Protein AF-A0A3G8EV12-F1 (afdb_monomer)

Structure (mmCIF, N/CA/C/O backbone):
data_AF-A0A3G8EV12-F1
#
_entry.id   AF-A0A3G8EV12-F1
#
loop_
_atom_site.group_PDB
_atom_site.id
_atom_site.type_symbol
_atom_site.label_atom_id
_atom_site.label_alt_id
_atom_site.label_comp_id
_atom_site.label_asym_id
_atom_site.label_entity_id
_atom_site.label_seq_id
_atom_site.pdbx_PDB_ins_code
_atom_site.Cartn_x
_atom_site.Cartn_y
_atom_site.Cartn_z
_atom_site.occupancy
_atom_site.B_iso_or_equiv
_atom_site.auth_seq_id
_atom_site.auth_comp_id
_atom_site.auth_asym_id
_atom_site.auth_atom_id
_atom_site.pdbx_PDB_model_num
ATOM 1 N N . MET A 1 1 ? -2.021 7.045 19.779 1.00 65.44 1 MET A N 1
ATOM 2 C CA . MET A 1 1 ? -0.862 7.170 18.863 1.00 65.44 1 MET A CA 1
ATOM 3 C C . MET A 1 1 ? -0.266 8.556 19.009 1.00 65.44 1 MET A C 1
ATOM 5 O O . MET A 1 1 ? -1.022 9.513 19.123 1.00 65.44 1 MET A O 1
ATOM 9 N N . LYS A 1 2 ? 1.063 8.676 19.033 1.00 79.44 2 LYS A N 1
ATOM 10 C CA . LYS A 1 2 ? 1.728 9.985 19.003 1.00 79.44 2 LYS A CA 1
ATOM 11 C C . LYS A 1 2 ? 1.578 10.593 17.603 1.00 79.44 2 LYS A C 1
ATOM 13 O O . LYS A 1 2 ? 1.595 9.859 16.620 1.00 79.44 2 LYS A O 1
ATOM 18 N N . LYS A 1 3 ? 1.468 11.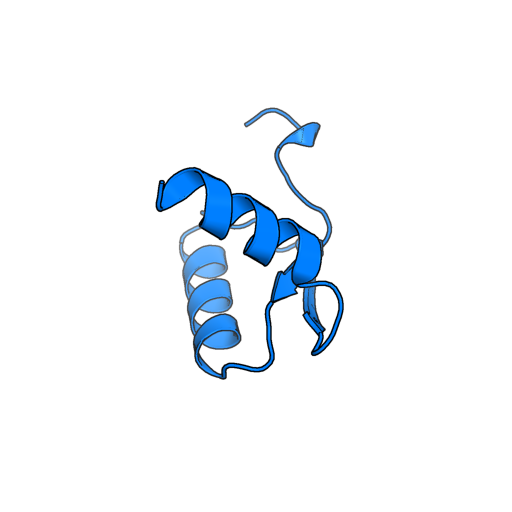921 17.502 1.00 73.94 3 LYS A N 1
ATOM 19 C CA . LYS A 1 3 ? 1.202 12.635 16.235 1.00 73.94 3 LYS A CA 1
ATOM 20 C C . LYS A 1 3 ? 2.200 12.299 15.114 1.00 73.94 3 LYS A C 1
ATOM 22 O O . LYS A 1 3 ? 1.809 12.185 13.963 1.00 73.94 3 LYS A O 1
ATOM 27 N N . TRP A 1 4 ? 3.467 12.069 15.453 1.00 79.75 4 TRP A N 1
ATOM 28 C CA . TRP A 1 4 ? 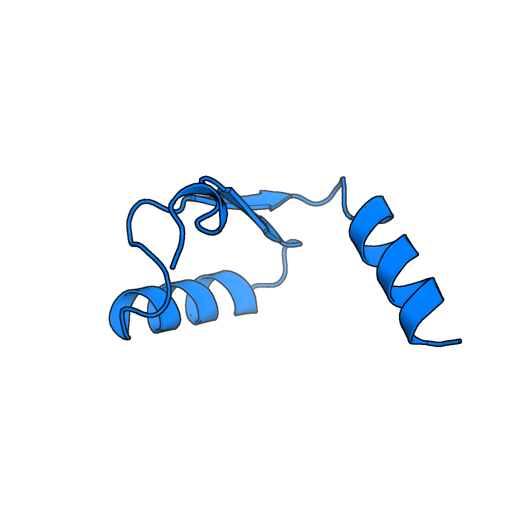4.539 11.679 14.519 1.00 79.75 4 TRP A CA 1
ATOM 29 C C . TRP A 1 4 ? 4.485 10.221 14.043 1.00 79.75 4 TRP A C 1
ATOM 31 O O . TRP A 1 4 ? 5.224 9.858 13.136 1.00 79.75 4 TRP A O 1
ATOM 41 N N . GLN A 1 5 ? 3.635 9.380 14.634 1.00 82.19 5 GLN A N 1
ATOM 42 C CA . GLN A 1 5 ? 3.429 8.003 14.168 1.00 82.19 5 GLN A CA 1
ATOM 43 C C . GLN A 1 5 ? 2.405 7.920 13.035 1.00 82.19 5 GLN A C 1
ATOM 45 O O . GLN A 1 5 ? 2.278 6.865 12.421 1.00 82.19 5 GLN A O 1
ATOM 50 N N . ILE A 1 6 ? 1.668 9.004 12.773 1.00 85.06 6 ILE A N 1
ATOM 51 C CA . ILE A 1 6 ? 0.685 9.063 11.696 1.00 85.06 6 ILE A CA 1
ATOM 52 C C . ILE A 1 6 ? 1.391 9.615 10.453 1.00 85.06 6 ILE A C 1
ATOM 54 O O . ILE A 1 6 ? 1.754 10.796 10.426 1.00 85.06 6 ILE A O 1
ATOM 58 N N . PRO A 1 7 ? 1.636 8.781 9.429 1.00 88.12 7 PRO A N 1
ATOM 59 C CA . PRO A 1 7 ? 2.239 9.253 8.198 1.00 88.12 7 PRO A CA 1
ATOM 60 C C . PRO A 1 7 ? 1.237 10.114 7.430 1.00 88.12 7 PRO A C 1
ATOM 62 O O . PRO A 1 7 ? 0.054 9.803 7.381 1.00 88.12 7 PRO A O 1
ATOM 65 N N . ARG A 1 8 ? 1.719 11.161 6.757 1.00 89.00 8 ARG A N 1
ATOM 66 C CA . ARG A 1 8 ? 0.887 11.932 5.815 1.00 89.00 8 ARG A CA 1
ATOM 67 C C . ARG A 1 8 ? 0.663 11.196 4.491 1.00 89.00 8 ARG A C 1
ATOM 69 O O . ARG A 1 8 ? -0.358 11.384 3.844 1.00 89.00 8 ARG A O 1
ATOM 76 N N . PHE A 1 9 ? 1.623 10.356 4.098 1.00 89.44 9 PHE A N 1
ATOM 77 C CA . PHE A 1 9 ? 1.615 9.625 2.833 1.00 89.44 9 PHE A CA 1
ATOM 78 C C . PHE A 1 9 ? 2.017 8.169 3.061 1.00 89.44 9 PHE A C 1
ATOM 80 O O . PHE A 1 9 ? 3.012 7.905 3.740 1.00 89.44 9 PHE A O 1
ATOM 87 N N . ILE A 1 10 ? 1.290 7.240 2.446 1.00 90.50 10 ILE A N 1
ATOM 88 C CA . ILE A 1 10 ? 1.673 5.831 2.329 1.00 90.50 10 ILE A CA 1
ATOM 89 C C . ILE A 1 10 ? 2.044 5.570 0.874 1.00 90.50 10 ILE A C 1
ATOM 91 O O . ILE A 1 10 ? 1.221 5.754 -0.024 1.00 90.50 10 ILE A O 1
ATOM 95 N N . ASN A 1 11 ? 3.278 5.120 0.652 1.00 89.69 11 ASN A N 1
ATOM 96 C CA . ASN A 1 11 ? 3.736 4.681 -0.660 1.00 89.69 11 ASN A CA 1
ATOM 97 C C . ASN A 1 11 ? 3.612 3.161 -0.752 1.00 89.69 11 ASN A C 1
ATOM 99 O O . ASN A 1 11 ? 4.031 2.454 0.163 1.00 89.69 11 ASN A O 1
ATOM 103 N N . THR A 1 12 ? 3.074 2.664 -1.859 1.00 89.25 12 THR A N 1
ATOM 104 C CA . THR A 1 12 ? 3.075 1.233 -2.186 1.00 89.25 12 THR A CA 1
ATOM 105 C C . THR A 1 12 ? 3.544 1.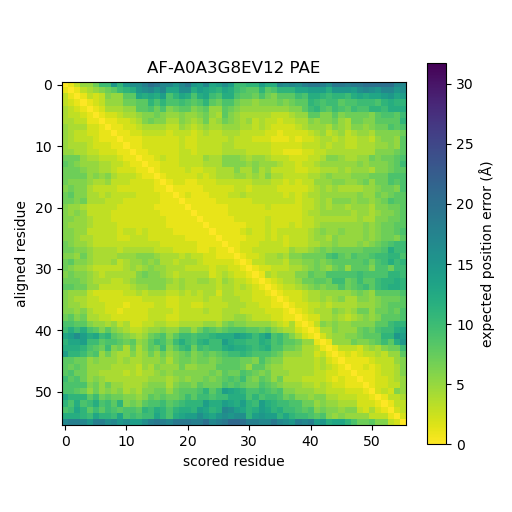033 -3.617 1.00 89.25 12 THR A C 1
ATOM 107 O O . THR A 1 12 ? 3.533 1.975 -4.415 1.00 89.25 12 THR A O 1
ATOM 110 N N . ASP A 1 13 ? 3.882 -0.204 -3.971 1.00 86.62 13 ASP A N 1
ATOM 111 C CA . ASP A 1 13 ? 3.979 -0.575 -5.376 1.00 86.62 13 ASP A CA 1
ATOM 112 C C . ASP A 1 13 ? 2.590 -0.545 -6.058 1.00 86.62 13 ASP A C 1
ATOM 114 O O . ASP A 1 13 ? 1.569 -0.157 -5.471 1.00 86.62 13 ASP A O 1
ATOM 118 N N . LYS A 1 14 ? 2.561 -0.902 -7.345 1.00 87.50 14 LYS A N 1
ATOM 119 C CA . LYS A 1 14 ? 1.365 -0.834 -8.195 1.00 87.50 14 LYS A CA 1
ATOM 120 C C . LYS A 1 14 ? 0.411 -2.027 -8.038 1.00 87.50 14 LYS A C 1
ATOM 122 O O . LYS A 1 14 ? -0.492 -2.175 -8.860 1.00 87.50 14 LYS A O 1
ATOM 127 N N . ALA A 1 15 ? 0.574 -2.877 -7.027 1.00 89.00 15 ALA A N 1
ATOM 128 C CA . ALA A 1 15 ? -0.325 -4.000 -6.819 1.00 89.00 15 ALA A CA 1
ATOM 129 C C . ALA A 1 15 ? -1.760 -3.511 -6.530 1.00 89.00 15 ALA A C 1
ATOM 131 O O . ALA A 1 15 ? -1.975 -2.616 -5.702 1.00 89.00 15 ALA A O 1
ATOM 132 N N . PRO A 1 16 ? -2.773 -4.122 -7.168 1.00 88.38 16 PRO A N 1
ATOM 133 C CA . PRO A 1 16 ? -4.164 -3.683 -7.052 1.00 88.38 16 PRO A CA 1
ATOM 134 C C . PRO A 1 16 ? -4.756 -3.912 -5.652 1.00 88.38 16 PRO A C 1
ATOM 136 O O . PRO A 1 16 ? -5.730 -3.264 -5.274 1.00 88.38 16 PRO A O 1
ATOM 139 N N . ALA A 1 17 ? -4.160 -4.803 -4.853 1.00 92.69 17 ALA A N 1
ATOM 140 C CA . ALA A 1 17 ? -4.646 -5.146 -3.519 1.00 92.69 17 ALA A CA 1
ATOM 141 C C . ALA A 1 17 ? -4.613 -3.961 -2.533 1.00 92.69 17 ALA A C 1
ATOM 143 O O . ALA A 1 17 ? -5.495 -3.848 -1.677 1.00 92.69 17 ALA A O 1
ATOM 144 N N . TYR A 1 18 ? -3.634 -3.056 -2.664 1.00 91.12 18 TYR A N 1
ATOM 145 C CA . TYR A 1 18 ? -3.400 -1.988 -1.687 1.00 91.12 18 TYR A CA 1
ATOM 146 C C . TYR A 1 18 ? -4.553 -0.991 -1.584 1.00 91.12 18 TYR A C 1
ATOM 148 O O . TYR A 1 18 ? -4.916 -0.603 -0.476 1.00 91.12 18 TYR A O 1
ATOM 156 N N . GLY A 1 19 ? -5.170 -0.614 -2.709 1.00 91.06 19 GLY A N 1
ATOM 157 C CA . GLY A 1 19 ? -6.284 0.339 -2.702 1.00 91.06 19 GLY A CA 1
ATOM 158 C C . GLY A 1 19 ? -7.473 -0.180 -1.889 1.00 91.06 19 GLY A C 1
ATOM 159 O O . GLY A 1 19 ? -7.998 0.521 -1.023 1.00 91.06 19 GLY A O 1
ATOM 160 N N . ARG A 1 20 ? -7.843 -1.452 -2.097 1.00 92.75 20 ARG A N 1
ATOM 161 C CA . ARG A 1 20 ? -8.921 -2.103 -1.338 1.00 92.75 20 ARG A CA 1
ATOM 162 C C . ARG A 1 20 ? -8.564 -2.243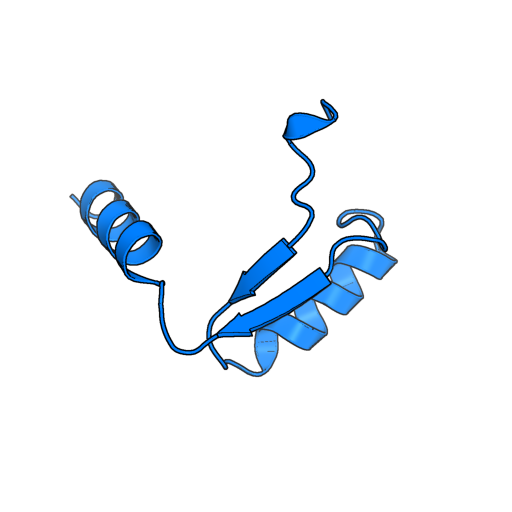 0.141 1.00 92.75 20 ARG A C 1
ATOM 164 O O . ARG A 1 20 ? -9.400 -1.948 0.991 1.00 92.75 20 ARG A O 1
ATOM 171 N N . ALA A 1 21 ? -7.342 -2.673 0.448 1.00 93.00 21 ALA A N 1
ATOM 172 C CA . ALA A 1 21 ? -6.888 -2.827 1.828 1.00 93.00 21 ALA A CA 1
ATOM 173 C C . ALA A 1 21 ? -6.932 -1.494 2.593 1.00 93.00 21 ALA A C 1
ATOM 175 O O . ALA A 1 21 ? -7.469 -1.435 3.696 1.00 93.00 21 ALA A O 1
ATOM 176 N N . LEU A 1 22 ? -6.445 -0.405 1.989 1.00 91.81 22 LEU A N 1
ATOM 177 C CA . LEU A 1 22 ? -6.461 0.922 2.608 1.00 91.81 22 LEU A CA 1
ATOM 178 C C . LEU A 1 22 ? -7.881 1.463 2.797 1.00 91.81 22 LEU A C 1
ATOM 180 O O . LEU A 1 22 ? -8.168 2.042 3.842 1.00 91.81 22 LEU A O 1
ATOM 184 N N . ALA A 1 23 ? -8.788 1.234 1.844 1.00 91.00 23 ALA A N 1
ATOM 185 C CA . ALA A 1 23 ? -10.192 1.614 1.999 1.00 91.00 23 ALA A CA 1
ATOM 186 C C . ALA A 1 23 ? -10.859 0.895 3.187 1.00 91.00 23 ALA A C 1
ATOM 188 O O . ALA A 1 23 ? -11.567 1.526 3.973 1.00 91.00 23 ALA A O 1
ATOM 189 N N . LEU A 1 24 ? -10.593 -0.406 3.359 1.00 94.19 24 LEU A N 1
ATOM 190 C CA . LEU A 1 24 ? -11.086 -1.178 4.503 1.00 94.19 24 LEU A CA 1
ATOM 191 C C . LEU A 1 24 ? -10.506 -0.662 5.824 1.00 94.19 24 LEU A C 1
ATOM 193 O O . LEU A 1 24 ? -11.258 -0.442 6.768 1.00 94.19 24 LEU A O 1
ATOM 197 N N . LEU A 1 25 ? -9.201 -0.384 5.870 1.00 92.06 25 LEU A N 1
ATOM 198 C CA . LEU A 1 25 ? -8.538 0.147 7.065 1.00 92.06 25 LEU A CA 1
ATOM 199 C C . LEU A 1 25 ? -9.052 1.537 7.462 1.00 92.06 25 LEU A C 1
ATOM 201 O O . LE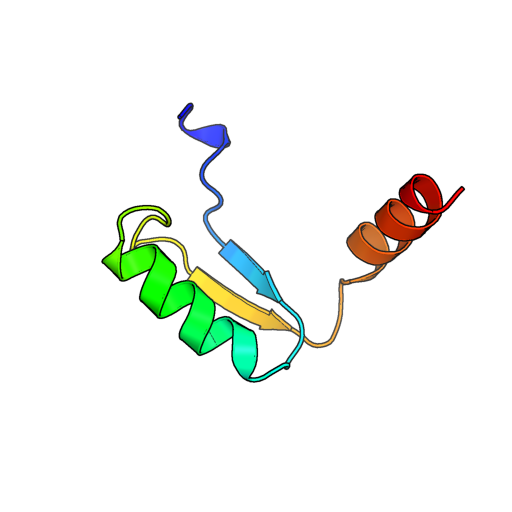U A 1 25 ? -9.177 1.820 8.655 1.00 92.06 25 LEU A O 1
ATOM 205 N N . LYS A 1 26 ? -9.369 2.397 6.485 1.00 91.25 26 LYS A N 1
ATOM 206 C CA . LYS A 1 26 ? -10.017 3.695 6.735 1.00 91.25 26 LYS A CA 1
ATOM 207 C C . LYS A 1 26 ? -11.424 3.513 7.298 1.00 91.25 26 LYS A C 1
ATOM 209 O O . LYS A 1 26 ? -11.780 4.174 8.266 1.00 91.25 26 LYS A O 1
ATOM 214 N N . ARG A 1 27 ? -12.199 2.573 6.748 1.00 92.44 27 ARG A N 1
ATOM 215 C CA . ARG A 1 27 ? -13.548 2.247 7.238 1.00 92.44 27 ARG A CA 1
ATOM 216 C C . ARG A 1 27 ? -13.540 1.680 8.660 1.00 92.44 27 ARG A C 1
ATOM 218 O O . ARG A 1 27 ? -14.427 1.996 9.438 1.00 92.44 27 ARG A O 1
ATOM 225 N N . GLU A 1 28 ? -12.544 0.868 9.001 1.00 93.12 28 GLU A N 1
ATOM 226 C CA . GLU A 1 28 ? -12.355 0.315 10.350 1.00 93.12 28 GLU 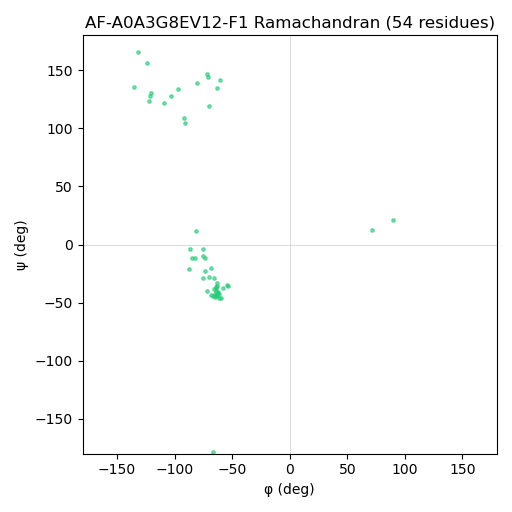A CA 1
ATOM 227 C C . GLU A 1 28 ? -11.796 1.339 11.359 1.00 93.12 28 GLU A C 1
ATOM 229 O O . GLU A 1 28 ? -11.614 1.005 12.526 1.00 93.12 28 GLU A O 1
ATOM 234 N N . GLY A 1 29 ? -11.472 2.568 10.934 1.00 88.38 29 GLY A N 1
ATOM 235 C CA . GLY A 1 29 ? -10.865 3.588 11.800 1.00 88.38 29 GLY A CA 1
ATOM 236 C C . GLY A 1 29 ? -9.405 3.303 12.179 1.00 88.38 29 GLY A C 1
ATOM 237 O O . GLY A 1 29 ? -8.853 3.950 13.066 1.00 88.38 29 GLY A O 1
ATOM 238 N N . ARG A 1 30 ? -8.758 2.339 11.511 1.00 86.94 30 ARG A N 1
ATOM 239 C CA . ARG A 1 30 ? -7.364 1.932 11.762 1.00 86.94 30 ARG A CA 1
ATOM 240 C C . ARG A 1 30 ? -6.351 2.759 10.977 1.00 86.94 30 ARG A C 1
ATOM 242 O O . ARG A 1 30 ? -5.180 2.802 11.345 1.00 86.94 30 ARG A O 1
ATOM 249 N N . CYS A 1 31 ? -6.790 3.394 9.893 1.00 86.00 31 CYS A N 1
ATOM 250 C CA . CYS A 1 31 ? -6.002 4.333 9.107 1.00 86.00 31 CYS A CA 1
ATOM 251 C C . CYS A 1 31 ? -6.723 5.686 9.080 1.00 86.00 31 CYS A C 1
ATOM 253 O O . CYS A 1 31 ? -7.908 5.717 8.737 1.00 86.00 31 CYS A O 1
ATOM 255 N N . PRO A 1 32 ? -6.047 6.794 9.422 1.00 86.81 32 PRO A N 1
ATOM 256 C CA . PRO A 1 32 ? -6.656 8.113 9.336 1.00 86.81 32 PRO A CA 1
ATOM 257 C C . PRO A 1 32 ? -7.078 8.448 7.896 1.00 86.81 32 PRO A C 1
ATOM 259 O O . PRO A 1 32 ? -6.420 8.076 6.918 1.00 86.81 32 PRO A O 1
ATOM 262 N N . SER A 1 33 ? -8.224 9.113 7.748 1.00 84.25 33 SER A N 1
ATOM 263 C CA . SER A 1 33 ? -8.814 9.410 6.437 1.00 84.25 33 SER A CA 1
ATOM 264 C C . SER A 1 33 ? -7.965 10.379 5.611 1.00 84.25 33 SER A C 1
ATOM 266 O O . SER A 1 33 ? -7.970 10.280 4.382 1.00 84.25 33 SER A O 1
ATOM 268 N N . ASP A 1 34 ? -7.221 11.253 6.292 1.00 87.44 34 ASP A N 1
ATOM 269 C CA . ASP A 1 34 ? -6.298 12.263 5.762 1.00 87.44 34 ASP A CA 1
ATOM 270 C C . ASP A 1 34 ? -4.987 11.681 5.216 1.00 87.44 34 ASP A C 1
ATOM 272 O O . ASP A 1 34 ? -4.258 12.380 4.516 1.00 87.44 34 ASP A O 1
ATOM 276 N N . VAL A 1 35 ? -4.694 10.402 5.477 1.00 89.31 35 VAL A N 1
ATOM 277 C CA . VAL A 1 35 ? -3.525 9.746 4.885 1.00 89.31 35 VAL A CA 1
ATOM 278 C C . VAL A 1 35 ? -3.746 9.545 3.389 1.00 89.31 35 VAL A C 1
ATOM 280 O O . VAL A 1 35 ? -4.652 8.817 2.958 1.00 89.31 35 VAL A O 1
ATOM 283 N N . GLU A 1 36 ? -2.882 10.152 2.584 1.00 90.44 36 GLU A N 1
ATOM 284 C CA . GLU A 1 36 ? -2.861 9.964 1.138 1.00 90.44 36 GLU A CA 1
ATOM 285 C C . GLU A 1 36 ? -2.144 8.664 0.757 1.00 90.44 36 GLU A C 1
ATOM 287 O O . GLU A 1 36 ? -1.082 8.328 1.286 1.00 90.44 36 GLU A O 1
ATOM 292 N N . HIS A 1 37 ? -2.702 7.948 -0.219 1.00 91.12 37 HIS A N 1
ATOM 293 C CA . HIS A 1 37 ? -2.087 6.755 -0.796 1.00 91.12 37 HIS A CA 1
ATOM 294 C C . HIS A 1 37 ? -1.469 7.079 -2.153 1.00 91.12 37 HIS A C 1
ATOM 296 O O . HIS A 1 37 ? -2.139 7.620 -3.031 1.00 91.12 37 HIS A O 1
ATOM 302 N N . ARG A 1 38 ? -0.193 6.731 -2.337 1.00 90.25 38 ARG A N 1
ATOM 303 C CA . ARG A 1 38 ? 0.527 6.887 -3.603 1.00 90.25 38 ARG A CA 1
ATOM 304 C C . ARG A 1 38 ? 1.052 5.539 -4.072 1.00 90.25 38 ARG A C 1
ATOM 306 O O . ARG A 1 38 ? 1.826 4.885 -3.378 1.00 90.25 38 ARG A O 1
ATOM 313 N N . GLN A 1 39 ? 0.669 5.151 -5.281 1.00 89.06 39 GLN A N 1
ATOM 314 C CA . GLN A 1 39 ? 1.223 3.978 -5.951 1.00 89.06 39 GLN A CA 1
ATOM 315 C C . GLN A 1 39 ? 2.430 4.405 -6.788 1.00 89.06 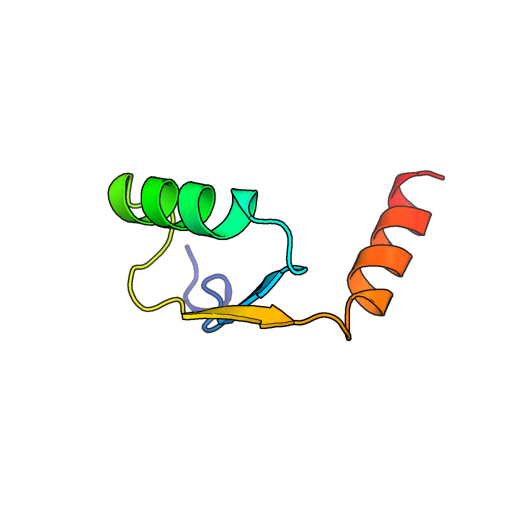39 GLN A C 1
ATOM 317 O O . GLN A 1 39 ? 2.282 5.022 -7.846 1.00 89.06 39 GLN A O 1
ATOM 322 N N . ILE A 1 40 ? 3.637 4.101 -6.317 1.00 87.31 40 ILE A N 1
ATOM 323 C CA . ILE A 1 40 ? 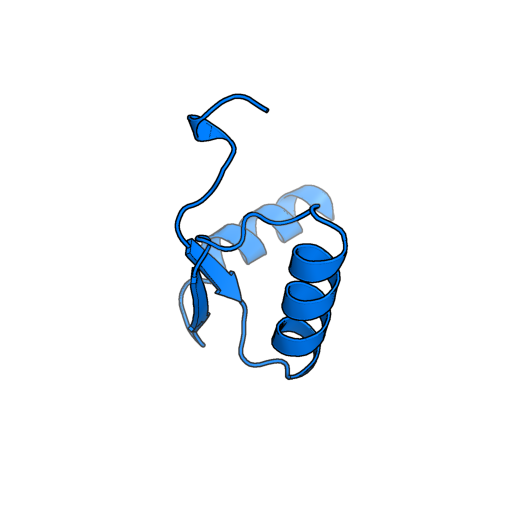4.889 4.527 -6.947 1.00 87.31 40 ILE A CA 1
ATOM 324 C C . ILE A 1 40 ? 5.698 3.281 -7.315 1.00 87.31 40 ILE A C 1
ATOM 326 O O . ILE A 1 40 ? 5.896 2.387 -6.505 1.00 87.31 40 ILE A O 1
ATOM 330 N N . LYS A 1 41 ? 6.175 3.216 -8.563 1.00 76.19 41 LYS A N 1
ATOM 331 C CA . LYS A 1 41 ? 6.984 2.086 -9.062 1.00 76.19 41 LYS A CA 1
ATOM 332 C C . LYS A 1 41 ? 8.420 2.081 -8.509 1.00 76.19 41 LYS A C 1
ATOM 334 O O . LYS A 1 41 ? 9.080 1.052 -8.522 1.00 76.19 41 LYS A O 1
ATOM 339 N N . TYR A 1 42 ? 8.908 3.236 -8.069 1.00 72.62 42 TYR A N 1
ATOM 340 C CA . TYR A 1 42 ? 10.295 3.484 -7.681 1.00 72.62 42 TYR A CA 1
ATOM 341 C C . TYR A 1 42 ? 10.343 4.020 -6.240 1.00 72.62 42 TYR A C 1
ATOM 343 O O . TYR A 1 42 ? 9.374 4.638 -5.804 1.00 72.62 42 TYR A O 1
ATOM 351 N N . ARG A 1 43 ? 11.481 3.854 -5.542 1.00 72.00 43 ARG A N 1
ATOM 352 C CA . ARG A 1 43 ? 11.720 4.144 -4.098 1.00 72.00 43 ARG A CA 1
ATOM 353 C C . ARG A 1 43 ? 11.436 3.003 -3.108 1.00 72.00 43 ARG A C 1
ATOM 355 O O . ARG A 1 43 ? 11.335 3.258 -1.910 1.00 72.00 43 ARG A O 1
ATOM 362 N N .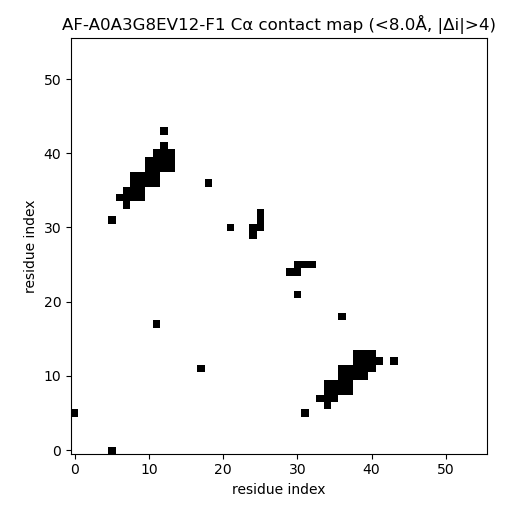 ASN A 1 44 ? 11.419 1.757 -3.573 1.00 76.69 44 ASN A N 1
ATOM 363 C CA . ASN A 1 44 ? 11.299 0.598 -2.684 1.00 76.69 44 ASN A CA 1
ATOM 364 C C . ASN A 1 44 ? 12.633 0.170 -2.054 1.00 76.69 44 ASN A C 1
ATOM 366 O O . ASN A 1 44 ? 12.615 -0.576 -1.085 1.00 76.69 44 ASN A O 1
ATOM 370 N N . ASN A 1 45 ? 13.776 0.696 -2.513 1.00 82.00 45 ASN A N 1
ATOM 371 C CA . ASN A 1 45 ? 15.111 0.245 -2.095 1.00 82.00 45 ASN A CA 1
ATOM 372 C C . ASN A 1 45 ? 15.329 0.235 -0.570 1.00 82.00 45 ASN A C 1
ATOM 374 O O . ASN A 1 45 ? 16.023 -0.635 -0.055 1.00 82.00 45 ASN A O 1
ATOM 378 N N . VAL A 1 46 ? 14.751 1.192 0.168 1.00 83.69 46 VAL A N 1
ATOM 379 C CA . VAL A 1 46 ? 14.848 1.227 1.641 1.00 83.69 46 VAL A CA 1
ATOM 380 C C . VAL A 1 46 ? 14.069 0.069 2.268 1.00 83.69 46 VAL A C 1
ATOM 382 O O . VAL A 1 46 ? 14.579 -0.595 3.165 1.00 83.69 46 VAL A O 1
ATOM 385 N N . ILE A 1 47 ? 12.862 -0.192 1.763 1.00 84.44 47 ILE A N 1
ATOM 386 C CA . ILE A 1 47 ? 11.993 -1.287 2.204 1.00 84.44 47 ILE A CA 1
ATOM 387 C C . ILE A 1 47 ? 12.628 -2.641 1.847 1.00 84.44 47 ILE A C 1
ATOM 389 O O . ILE A 1 47 ? 12.715 -3.532 2.684 1.00 84.44 47 ILE A O 1
ATOM 393 N N . GLU A 1 48 ? 13.167 -2.771 0.635 1.00 85.12 48 GLU A N 1
ATOM 394 C CA . GLU A 1 48 ? 13.887 -3.963 0.167 1.00 85.12 48 GLU A CA 1
ATOM 395 C C . GLU A 1 48 ? 15.155 -4.247 0.988 1.00 85.12 48 GLU A C 1
ATOM 397 O O . GLU A 1 48 ? 15.417 -5.397 1.342 1.00 85.12 48 GLU A O 1
ATOM 402 N N . CYS A 1 49 ? 15.920 -3.209 1.343 1.00 85.56 49 CYS A N 1
ATOM 403 C CA . CYS A 1 49 ? 17.097 -3.333 2.205 1.00 85.56 49 CYS A CA 1
ATOM 404 C C . CYS A 1 49 ? 16.724 -3.817 3.615 1.00 85.56 49 CYS A C 1
ATOM 406 O O . CYS A 1 49 ? 17.395 -4.689 4.170 1.00 85.56 49 CYS A O 1
ATOM 408 N N . ASP A 1 50 ? 15.635 -3.294 4.182 1.00 87.12 50 ASP A N 1
ATOM 409 C CA . ASP A 1 50 ? 15.117 -3.730 5.481 1.00 87.12 50 ASP A CA 1
ATOM 410 C C . ASP A 1 50 ? 14.679 -5.203 5.457 1.00 87.12 50 ASP A C 1
ATOM 412 O O . ASP A 1 50 ? 15.067 -5.989 6.324 1.00 87.12 50 ASP A O 1
ATOM 416 N N . HIS A 1 51 ? 13.989 -5.627 4.392 1.00 86.31 51 HIS A N 1
ATOM 417 C CA . HIS A 1 51 ? 13.641 -7.034 4.186 1.00 86.31 51 HIS A CA 1
ATOM 418 C C . HIS A 1 51 ? 14.867 -7.953 4.142 1.00 86.31 51 HIS A C 1
ATOM 420 O O . HIS A 1 51 ? 14.803 -9.072 4.649 1.00 86.31 51 HIS A O 1
ATOM 426 N N . GLY A 1 52 ? 15.976 -7.500 3.552 1.00 87.44 52 GLY A N 1
ATOM 427 C CA . GLY A 1 52 ? 17.233 -8.251 3.533 1.00 87.44 52 GLY A CA 1
ATOM 428 C C . GLY A 1 52 ? 17.820 -8.473 4.930 1.00 87.44 52 GLY A C 1
ATOM 429 O O . GLY A 1 52 ? 18.359 -9.542 5.198 1.00 87.44 52 GLY A O 1
ATOM 430 N N . LYS A 1 53 ? 17.669 -7.499 5.836 1.00 83.56 53 LYS A N 1
ATOM 431 C CA . LYS A 1 53 ? 18.095 -7.630 7.239 1.00 83.56 53 LYS A CA 1
ATOM 432 C C . LYS A 1 53 ? 17.195 -8.573 8.030 1.00 83.56 53 LYS A C 1
ATOM 434 O O . LYS A 1 53 ? 17.702 -9.338 8.832 1.00 83.56 53 LYS A O 1
ATOM 439 N N . LEU A 1 54 ? 15.883 -8.518 7.798 1.00 84.06 54 LEU A N 1
ATOM 440 C CA . LEU A 1 54 ? 14.888 -9.354 8.482 1.00 84.06 54 LEU A CA 1
ATOM 441 C C . LEU A 1 54 ? 14.941 -10.834 8.080 1.00 84.06 54 LEU A C 1
ATOM 443 O O . LEU A 1 54 ? 14.534 -11.690 8.858 1.00 84.06 54 LEU A O 1
ATOM 447 N N . LYS A 1 55 ? 15.388 -11.137 6.857 1.00 81.00 55 LYS A N 1
ATOM 448 C CA . LYS A 1 55 ? 15.502 -12.513 6.342 1.00 81.00 55 LYS A CA 1
ATOM 449 C C . LYS A 1 55 ? 16.824 -13.204 6.699 1.00 81.00 55 LYS A C 1
ATOM 451 O O . LYS A 1 55 ? 16.993 -14.361 6.319 1.00 81.00 55 LYS A O 1
ATOM 456 N N . ARG A 1 56 ? 17.754 -12.506 7.352 1.00 60.81 56 ARG A N 1
ATOM 457 C CA . ARG A 1 56 ? 19.052 -13.040 7.776 1.00 60.81 56 ARG A CA 1
ATOM 458 C C . ARG A 1 56 ? 19.026 -13.373 9.260 1.00 60.81 56 ARG A C 1
ATOM 460 O O . ARG A 1 56 ? 19.614 -14.419 9.601 1.00 60.81 56 ARG A O 1
#

Organism: NCBI:txid149390

Sequence (56 aa):
MKKWQIPRFINTDKAPAYGRALALLKREGRCPSDVEHRQIKYRNNVIECDHGKLKR

Solvent-accessible surface area (backbone atoms only — not comparable to full-atom values): 3588 Å² total; per-residue (Å²): 132,61,77,88,74,59,61,65,62,47,78,40,58,77,60,77,64,54,63,59,53,51,54,51,32,37,73,70,68,77,35,69,83,82,43,42,79,42,73,43,92,70,84,54,64,67,60,54,52,51,52,57,61,75,76,106

InterPro domains:
  IPR032874 DDE domain [PF13610] (5-56)

pLDDT: mean 85.82, std 6.78, range [60.81, 94.19]

Radius of gyration: 13.05 Å; Cα contacts (8 Å, |Δi|>4): 39; chains: 1; bounding box: 33×26×28 Å

Secondary structure (DSSP, 8-state):
--GGGS-SEEEE-S-THHHHHHHHHHHTTSS-TTPEEEE-SS--HHHHHHHHHHT-

Foldseek 3Di:
DPPVVQDQEDEDAPDPVVVVVVVVCCVVVNHPPNYYYHHDNDDCVVVVVVVVVVVD

Mean predicted aligned error: 5.49 Å